Protein AF-A0A7X6PDT9-F1 (afdb_monomer)

Mean predicted aligned error: 9.32 Å

Nearest PDB structures (foldseek):
  6n9h-assembly1_A  TM=9.116E-01  e=6.567E-01  synthetic construct
  6naf-assembly1_A  TM=9.037E-01  e=7.865E-01  synthetic construct
  6msr-assembly1_B  TM=9.325E-01  e=1.128E+00  synthetic construct
  6msr-assembly1_C  TM=9.309E-01  e=1.435E+00  synthetic construct
  8fbk-assembly1_A  TM=9.273E-01  e=1.351E+00  synthetic construct

Secondary structure (DSSP, 8-state):
--HHHHHHHHHHHHHHHHHHHHHHHHHHHHHHHHHHHHS--HHHHHHHHHHHHHHHHHHHHHHHHHHHHHHHHHHHTT--GGGG-----SS-----

Radius of gyration: 20.12 Å; Cα contacts (8 Å, |Δi|>4): 51; chains: 1; bounding box: 44×41×48 Å

Sequence (96 aa):
MELKEVTVERLTSQCRDLGKKYELLRVDYEQIKDLYSSKPSFENHKKLHAIHSMLIQCLEELSDSQNKLIEAYWSYFGVRHWQFRSVRTESGIMRA

Foldseek 3Di:
DDPLVVQLVVLVVVLVVLVVVLVVLVVVLVVLVVVCVVPPDPVSVVSNVVSVVVNVVSVVSNVVSVVSSVVSVCVVVVNDPVVPPQPPDVDDDDDD

Solvent-accessible surface area (backbone atoms only — not comparable to full-atom values): 5442 Å² total; per-residue (Å²): 132,58,76,56,56,56,50,37,55,50,35,52,50,51,41,51,52,41,52,52,51,42,53,53,45,49,54,52,38,52,55,36,45,54,46,25,73,77,50,78,43,72,70,39,49,51,52,38,51,50,41,50,52,51,45,52,52,45,51,52,53,36,51,55,38,47,53,53,34,53,54,38,49,32,58,62,75,68,53,60,79,75,83,68,59,79,75,85,56,100,69,74,91,78,80,131

pLDDT: mean 85.7, std 18.43, range [41.09, 98.12]

Structure (mmCIF, N/CA/C/O backbone):
data_AF-A0A7X6PDT9-F1
#
_entry.id   AF-A0A7X6PDT9-F1
#
loop_
_atom_site.group_PDB
_atom_site.id
_atom_site.type_symbol
_atom_site.label_atom_id
_atom_site.label_alt_id
_atom_site.label_comp_id
_atom_site.label_asym_id
_atom_site.label_entity_id
_atom_site.label_seq_id
_atom_site.pdbx_PDB_ins_code
_atom_site.Cartn_x
_atom_site.Cartn_y
_atom_site.Cartn_z
_atom_site.occupancy
_atom_site.B_iso_or_equiv
_atom_site.auth_seq_id
_atom_site.auth_comp_id
_atom_site.auth_asym_id
_atom_site.auth_atom_id
_atom_site.pdbx_PDB_model_num
ATOM 1 N N . MET A 1 1 ? 13.029 -11.329 -24.983 1.00 57.44 1 MET A N 1
ATOM 2 C CA . MET A 1 1 ? 12.658 -10.192 -24.126 1.00 57.44 1 MET A CA 1
ATOM 3 C C . MET A 1 1 ? 13.926 -9.715 -23.456 1.00 57.44 1 MET A C 1
ATOM 5 O O . MET A 1 1 ? 14.647 -10.547 -22.905 1.00 57.44 1 MET A O 1
ATOM 9 N N . GLU A 1 2 ? 14.270 -8.442 -23.606 1.00 75.69 2 GLU A N 1
ATOM 10 C CA . GLU A 1 2 ? 15.507 -7.916 -23.026 1.00 75.69 2 GLU A CA 1
ATOM 11 C C . GLU A 1 2 ? 15.395 -7.879 -21.492 1.00 75.69 2 GLU A C 1
ATOM 13 O O . GLU A 1 2 ? 14.331 -7.598 -20.944 1.00 75.69 2 GLU A O 1
ATOM 18 N N . LEU A 1 3 ? 16.489 -8.146 -20.767 1.00 84.94 3 LEU A N 1
ATOM 19 C CA . LEU A 1 3 ? 16.510 -8.196 -19.290 1.00 84.94 3 LEU A CA 1
ATOM 20 C C . LEU A 1 3 ? 15.904 -6.939 -18.630 1.00 84.94 3 LEU A C 1
ATOM 22 O O . LEU A 1 3 ? 15.316 -7.005 -17.547 1.00 84.94 3 LEU A O 1
ATOM 26 N N . LYS A 1 4 ? 16.039 -5.787 -19.294 1.00 84.12 4 LYS A N 1
ATOM 27 C CA . LYS A 1 4 ? 15.490 -4.507 -18.841 1.00 84.12 4 LYS A CA 1
ATOM 28 C C . LYS A 1 4 ? 13.962 -4.455 -18.941 1.00 84.12 4 LYS A C 1
ATOM 30 O O . LYS A 1 4 ? 13.330 -3.989 -17.999 1.00 84.12 4 LYS A O 1
ATOM 35 N N . GLU A 1 5 ? 13.377 -4.985 -20.015 1.00 85.31 5 GLU A N 1
ATOM 36 C CA . GLU A 1 5 ? 11.918 -5.054 -20.213 1.00 85.31 5 GLU A CA 1
ATOM 37 C C . GLU A 1 5 ? 11.268 -5.909 -19.127 1.00 85.31 5 GLU A C 1
ATOM 39 O O . GLU A 1 5 ? 10.370 -5.446 -18.428 1.00 85.31 5 GLU A O 1
ATOM 44 N N . VAL A 1 6 ? 11.819 -7.105 -18.885 1.00 89.62 6 VAL A N 1
ATOM 45 C CA . VAL A 1 6 ? 11.342 -8.016 -17.828 1.00 89.62 6 VAL A CA 1
ATOM 46 C C . VAL A 1 6 ? 11.394 -7.335 -16.453 1.00 89.62 6 VAL A C 1
ATOM 48 O O . VAL A 1 6 ? 10.504 -7.509 -15.619 1.00 89.62 6 VAL A O 1
ATOM 51 N N . THR A 1 7 ? 12.438 -6.540 -16.197 1.00 91.50 7 THR A N 1
ATOM 52 C CA . THR A 1 7 ? 12.601 -5.819 -14.925 1.00 91.50 7 THR A CA 1
ATOM 53 C C . THR A 1 7 ? 11.523 -4.750 -14.741 1.00 91.50 7 THR A C 1
ATOM 55 O O . THR A 1 7 ? 10.934 -4.661 -13.661 1.00 91.50 7 THR A O 1
ATOM 58 N N . VAL A 1 8 ? 11.238 -3.972 -15.789 1.00 91.69 8 VAL A N 1
ATOM 59 C CA . VAL A 1 8 ? 10.187 -2.944 -15.794 1.00 91.69 8 VAL A CA 1
ATOM 60 C C . VAL A 1 8 ? 8.801 -3.568 -15.617 1.00 91.69 8 VAL A C 1
ATOM 62 O O . VAL A 1 8 ? 8.025 -3.103 -14.780 1.00 91.69 8 VAL A O 1
ATOM 65 N N . GLU A 1 9 ? 8.491 -4.644 -16.342 1.00 91.69 9 GLU A N 1
ATOM 66 C CA . GLU A 1 9 ? 7.206 -5.351 -16.237 1.00 91.69 9 GLU A CA 1
ATOM 67 C C . GLU A 1 9 ? 6.977 -5.923 -14.834 1.00 91.69 9 GLU A C 1
ATOM 69 O O . GLU A 1 9 ? 5.897 -5.767 -14.249 1.00 91.69 9 GLU A O 1
ATOM 74 N N . ARG A 1 10 ? 8.014 -6.533 -14.247 1.00 95.06 10 ARG A N 1
ATOM 75 C CA . ARG A 1 10 ? 7.962 -7.064 -12.881 1.00 95.06 10 ARG 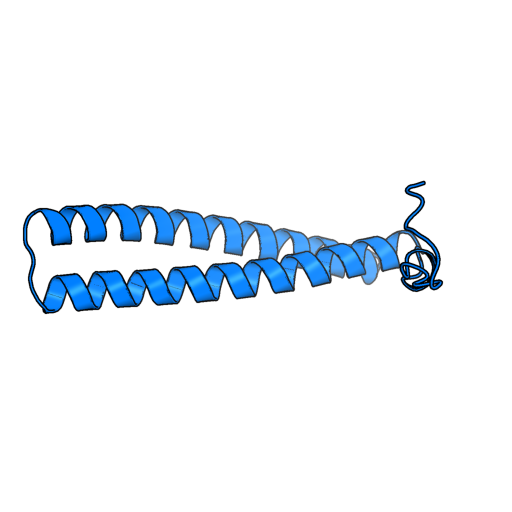A CA 1
ATOM 76 C C . ARG A 1 10 ? 7.698 -5.961 -11.858 1.00 95.06 10 ARG A C 1
ATOM 78 O O . ARG A 1 10 ? 6.804 -6.105 -11.029 1.00 95.06 10 ARG A O 1
ATOM 85 N N . LEU A 1 11 ? 8.454 -4.863 -11.915 1.00 94.75 11 LEU A N 1
ATOM 86 C CA . LEU A 1 11 ? 8.300 -3.739 -10.982 1.00 94.75 11 LEU A CA 1
ATOM 87 C C . LEU A 1 11 ? 6.947 -3.032 -11.152 1.00 94.75 11 LEU A C 1
ATOM 89 O O . LEU A 1 11 ? 6.330 -2.637 -10.164 1.00 94.75 11 LEU A O 1
ATOM 93 N N . THR A 1 12 ? 6.443 -2.940 -12.385 1.00 94.00 12 THR A N 1
ATOM 94 C CA . THR A 1 12 ? 5.095 -2.427 -12.680 1.00 94.00 12 THR A CA 1
ATOM 95 C C . THR A 1 12 ? 4.022 -3.294 -12.025 1.00 94.00 12 THR A C 1
ATOM 97 O O . T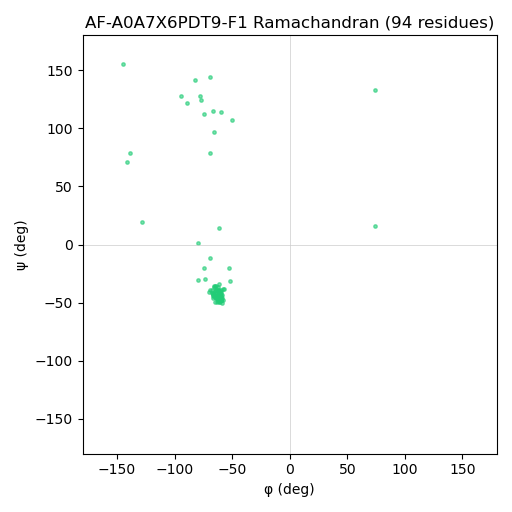HR A 1 12 ? 3.101 -2.772 -11.392 1.00 94.00 12 THR A O 1
ATOM 100 N N . SER A 1 13 ? 4.156 -4.618 -12.132 1.00 96.25 13 SER A N 1
ATOM 101 C CA . SER A 1 13 ? 3.229 -5.568 -11.507 1.00 96.25 13 SER A CA 1
ATOM 102 C C . SER A 1 13 ? 3.276 -5.470 -9.981 1.00 96.25 13 SER A C 1
ATOM 104 O O . SER A 1 13 ? 2.235 -5.341 -9.344 1.00 96.25 13 SER A O 1
ATOM 106 N N . GLN A 1 14 ? 4.477 -5.399 -9.401 1.00 96.19 14 GLN A N 1
ATOM 107 C CA . GLN A 1 14 ? 4.671 -5.210 -7.963 1.00 96.19 14 GLN A CA 1
ATOM 108 C C . GLN A 1 14 ? 4.021 -3.915 -7.451 1.00 96.19 14 GLN A C 1
ATOM 110 O O . GLN A 1 14 ? 3.308 -3.944 -6.450 1.00 96.19 14 GLN A O 1
ATOM 115 N N . CYS A 1 15 ? 4.203 -2.787 -8.149 1.00 96.62 15 CYS A N 1
ATOM 116 C CA . CYS A 1 15 ? 3.552 -1.525 -7.782 1.00 96.62 15 CYS A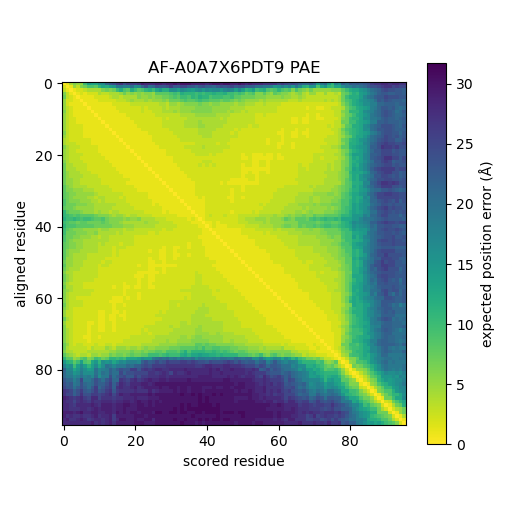 CA 1
ATOM 117 C C . CYS A 1 15 ? 2.022 -1.635 -7.840 1.00 96.62 15 CYS A C 1
ATOM 119 O O . CYS A 1 15 ? 1.328 -1.116 -6.967 1.00 96.62 15 CYS A O 1
ATOM 121 N N . ARG A 1 16 ? 1.482 -2.331 -8.850 1.00 97.56 16 ARG A N 1
ATOM 122 C CA . ARG A 1 16 ? 0.038 -2.565 -8.980 1.00 97.56 16 ARG A CA 1
ATOM 123 C C . ARG A 1 16 ? -0.505 -3.402 -7.821 1.00 97.56 16 ARG A C 1
ATOM 125 O O . ARG A 1 16 ? -1.551 -3.060 -7.271 1.00 97.56 16 ARG A O 1
ATOM 132 N N . ASP A 1 17 ? 0.182 -4.478 -7.455 1.00 97.44 17 ASP A N 1
ATOM 133 C CA . ASP A 1 17 ? -0.259 -5.373 -6.384 1.00 97.44 17 ASP A CA 1
ATOM 134 C C . ASP A 1 17 ? -0.158 -4.706 -5.006 1.00 97.44 17 ASP A C 1
ATOM 136 O O . ASP A 1 17 ? -1.090 -4.811 -4.207 1.00 97.44 17 ASP A O 1
ATOM 140 N N . LEU A 1 18 ? 0.900 -3.924 -4.760 1.00 97.06 18 LEU A N 1
ATOM 141 C CA . LEU A 1 18 ? 1.011 -3.078 -3.568 1.00 97.06 18 LEU A CA 1
ATOM 142 C C . LEU A 1 18 ? -0.090 -2.013 -3.515 1.00 97.06 18 LEU A C 1
ATOM 144 O O . LEU A 1 18 ? -0.674 -1.798 -2.457 1.00 97.06 18 LEU A O 1
ATOM 148 N N . GLY A 1 19 ? -0.444 -1.401 -4.649 1.00 97.19 19 GLY A N 1
ATOM 149 C CA . GLY A 1 19 ? -1.567 -0.463 -4.728 1.00 97.19 19 GLY A CA 1
ATOM 150 C C . GLY A 1 19 ? -2.907 -1.104 -4.345 1.00 97.19 19 GLY A C 1
ATOM 151 O O . GLY A 1 19 ? -3.679 -0.520 -3.588 1.00 97.19 19 GLY A O 1
ATOM 152 N N . LYS A 1 20 ? -3.167 -2.339 -4.796 1.00 97.62 20 LYS A N 1
ATOM 153 C CA . LYS A 1 20 ? -4.361 -3.100 -4.382 1.00 97.62 20 LYS A CA 1
ATOM 154 C C . LYS A 1 20 ? -4.340 -3.428 -2.890 1.00 97.62 20 LYS A C 1
ATOM 156 O O . LYS A 1 20 ? -5.353 -3.257 -2.219 1.00 97.62 20 LYS A O 1
ATOM 161 N N . LYS A 1 21 ? -3.196 -3.887 -2.370 1.00 97.69 21 LYS A N 1
ATOM 162 C CA . LYS A 1 21 ? -3.009 -4.186 -0.941 1.00 97.69 21 LYS A CA 1
ATOM 163 C C . LYS A 1 21 ? -3.261 -2.946 -0.080 1.00 97.69 21 LYS A C 1
ATOM 165 O O . LYS A 1 21 ? -3.952 -3.048 0.928 1.00 97.69 21 LYS A O 1
ATOM 170 N N . TYR A 1 22 ? -2.749 -1.789 -0.496 1.00 97.81 22 TYR A N 1
ATOM 171 C CA . TYR A 1 22 ? -2.976 -0.520 0.187 1.00 97.81 22 TYR A CA 1
ATOM 172 C C . TYR A 1 22 ? -4.465 -0.171 0.255 1.00 97.81 22 TYR A C 1
ATOM 174 O O . TYR A 1 22 ? -4.963 0.145 1.330 1.00 97.81 22 TYR A O 1
ATOM 182 N N . GLU A 1 23 ? -5.192 -0.271 -0.861 1.00 97.88 23 GLU A N 1
ATOM 183 C CA . GLU A 1 23 ? -6.618 0.076 -0.873 1.00 97.88 23 GLU A CA 1
ATOM 184 C C . GLU A 1 23 ? -7.450 -0.873 0.004 1.00 97.88 23 GLU A C 1
ATOM 186 O O . GLU A 1 23 ? -8.342 -0.416 0.714 1.00 97.88 23 GLU A O 1
ATOM 191 N N . LEU A 1 24 ? -7.114 -2.169 0.045 1.00 97.81 24 LEU A N 1
ATOM 192 C CA . LEU A 1 24 ? -7.741 -3.113 0.979 1.00 97.81 24 LEU A CA 1
ATOM 193 C C . LEU A 1 24 ? -7.508 -2.702 2.440 1.00 97.81 24 LEU A C 1
ATOM 195 O O . LEU A 1 24 ? -8.461 -2.566 3.202 1.00 97.81 24 LEU A O 1
ATOM 199 N N . LEU A 1 25 ? -6.255 -2.417 2.808 1.00 97.94 25 LEU A N 1
ATOM 200 C CA . LEU A 1 25 ? -5.915 -1.958 4.158 1.00 97.94 25 LEU A 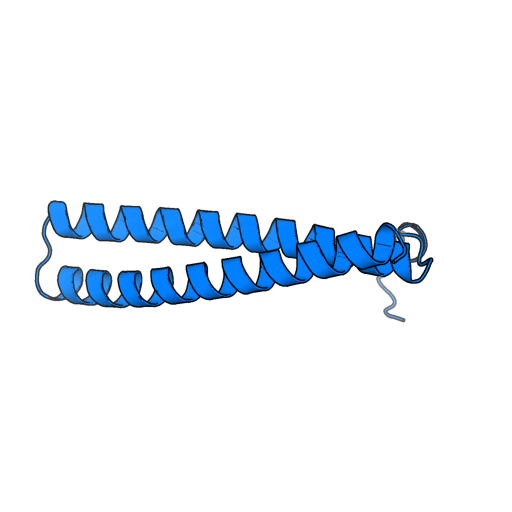CA 1
ATOM 201 C C . LEU A 1 25 ? -6.588 -0.627 4.507 1.00 97.94 25 LEU A C 1
ATOM 203 O O . LEU A 1 25 ? -6.943 -0.398 5.660 1.00 97.94 25 LEU A O 1
ATOM 207 N N . ARG A 1 26 ? -6.771 0.258 3.523 1.00 97.88 26 ARG A N 1
ATOM 208 C CA . ARG A 1 26 ? -7.434 1.550 3.710 1.00 97.88 26 ARG A CA 1
ATOM 209 C C . ARG A 1 26 ? -8.911 1.362 4.036 1.00 97.88 26 ARG A C 1
ATOM 211 O O . AR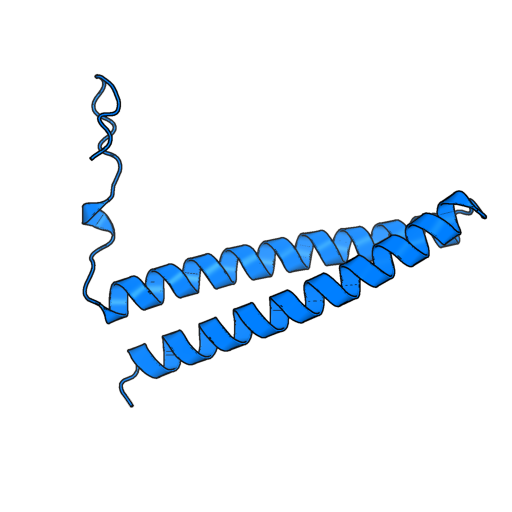G A 1 26 ? -9.421 2.026 4.933 1.00 97.88 26 ARG A O 1
ATOM 218 N N . VAL A 1 27 ? -9.589 0.456 3.334 1.00 98.00 27 VAL A N 1
ATOM 219 C CA . VAL A 1 27 ? -10.984 0.104 3.625 1.00 98.00 27 VAL A CA 1
ATOM 220 C C . VAL A 1 27 ? -11.102 -0.511 5.021 1.00 98.00 27 VAL A C 1
ATOM 222 O O . VAL A 1 27 ? -11.953 -0.078 5.797 1.00 98.00 27 VAL A O 1
ATOM 225 N N . ASP A 1 28 ? -10.219 -1.447 5.378 1.00 97.38 28 ASP A N 1
ATOM 226 C CA . ASP A 1 28 ? -10.197 -2.055 6.715 1.00 97.38 28 ASP A CA 1
ATOM 227 C C . ASP A 1 28 ? -9.941 -1.009 7.814 1.00 97.38 28 ASP A C 1
ATOM 229 O O . ASP A 1 28 ? -10.567 -1.045 8.877 1.00 97.38 28 ASP A O 1
ATOM 233 N N . TYR A 1 29 ? -9.051 -0.045 7.551 1.00 98.00 29 TYR A N 1
ATOM 234 C CA . TYR A 1 29 ? -8.765 1.068 8.456 1.00 98.00 29 TYR A CA 1
ATOM 235 C C . TYR A 1 29 ? -10.000 1.935 8.702 1.00 98.00 29 TYR A C 1
ATOM 237 O O . TYR A 1 29 ? -10.300 2.268 9.845 1.00 98.00 29 TYR A O 1
ATOM 245 N N . GLU A 1 30 ? -10.739 2.288 7.651 1.00 97.31 30 GLU A N 1
ATOM 246 C CA . GLU A 1 30 ? -11.966 3.075 7.786 1.00 97.31 30 GLU A CA 1
ATOM 247 C C . GLU A 1 30 ? -13.025 2.317 8.598 1.00 97.31 30 GLU A C 1
ATOM 249 O O . GLU A 1 30 ? -13.591 2.870 9.540 1.00 97.31 30 GLU A O 1
ATOM 254 N N . GLN A 1 31 ? -13.206 1.018 8.340 1.00 97.00 31 GLN A N 1
ATOM 255 C CA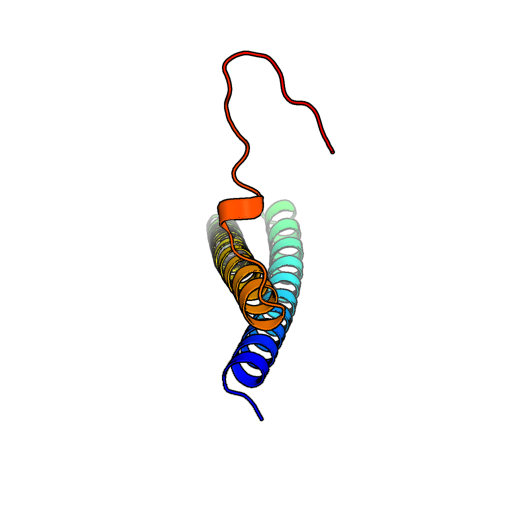 . GLN A 1 31 ? -14.142 0.186 9.103 1.00 97.00 31 GLN A CA 1
ATOM 256 C C . GLN A 1 31 ? -13.773 0.098 10.590 1.00 97.00 31 GLN A C 1
ATOM 258 O O . GLN A 1 31 ? -14.640 0.230 11.459 1.00 97.00 31 GLN A O 1
ATOM 263 N N . ILE A 1 32 ? -12.492 -0.122 10.914 1.00 96.81 32 ILE A N 1
ATOM 264 C CA . ILE A 1 32 ? -12.057 -0.219 12.313 1.00 96.81 32 ILE A CA 1
ATOM 265 C C . ILE A 1 32 ? -12.044 1.150 13.003 1.00 96.81 32 ILE A C 1
ATOM 267 O O . ILE A 1 32 ? -12.292 1.216 14.207 1.00 96.81 32 ILE A O 1
ATOM 271 N N . LYS A 1 33 ? -11.807 2.239 12.259 1.00 97.25 33 LYS A N 1
ATOM 272 C CA . LYS A 1 33 ? -11.920 3.616 12.754 1.00 97.25 33 LYS A CA 1
ATOM 273 C C . LYS A 1 33 ? -13.358 3.908 13.168 1.00 97.25 33 LYS A C 1
ATOM 275 O O . LYS A 1 33 ? -13.573 4.322 14.303 1.00 97.25 33 LYS A O 1
ATOM 280 N N . ASP A 1 34 ? -14.332 3.594 12.317 1.00 96.88 34 ASP A N 1
ATOM 281 C CA . ASP A 1 34 ? -15.755 3.767 12.626 1.00 96.88 34 ASP A CA 1
ATOM 282 C C . ASP A 1 34 ? -16.199 2.873 13.797 1.00 96.88 34 ASP A C 1
ATOM 284 O O . ASP A 1 34 ? -16.939 3.302 14.694 1.00 96.88 34 ASP A O 1
ATOM 288 N N . LEU A 1 35 ? -15.695 1.633 13.859 1.00 95.44 35 LEU A N 1
ATOM 289 C CA . LEU A 1 35 ? -15.940 0.744 14.996 1.00 95.44 35 LEU A CA 1
ATOM 290 C C . LEU A 1 35 ? -15.337 1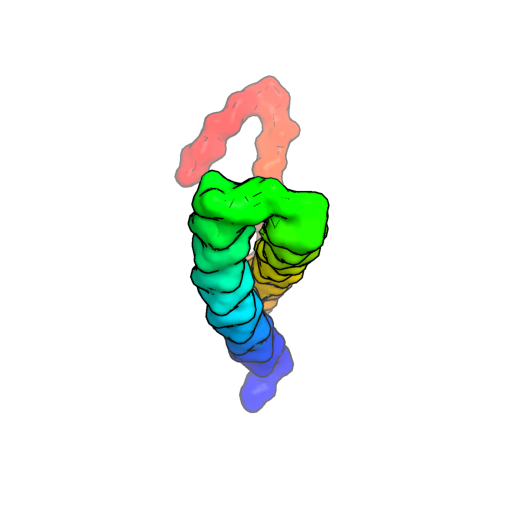.295 16.296 1.00 95.44 35 LEU A C 1
ATOM 292 O O . LEU A 1 35 ? -15.976 1.225 17.343 1.00 95.44 35 LEU A O 1
ATOM 296 N N . TYR A 1 36 ? -14.123 1.844 16.255 1.00 96.25 36 TYR A N 1
ATOM 297 C CA . TYR A 1 36 ? -13.483 2.454 17.418 1.00 96.25 36 TYR A CA 1
ATOM 298 C C . TYR A 1 36 ? -14.215 3.724 17.865 1.00 96.25 36 TYR A C 1
ATOM 300 O O . TYR A 1 36 ? -14.449 3.893 19.059 1.00 96.25 36 TYR A O 1
ATOM 308 N N . SER A 1 37 ? -14.641 4.573 16.928 1.00 96.69 37 SER A N 1
ATOM 309 C CA . SER A 1 37 ? -15.432 5.772 17.218 1.00 96.69 37 SER A CA 1
ATOM 310 C C . SER A 1 37 ? -16.785 5.441 17.853 1.00 96.69 37 SER A C 1
ATOM 312 O O . SER A 1 37 ? -17.205 6.129 18.779 1.00 96.69 37 SER A O 1
ATOM 314 N N . SER A 1 38 ? -17.457 4.378 17.399 1.00 97.19 38 SER A N 1
ATOM 315 C CA . SER A 1 38 ? -18.742 3.941 17.970 1.00 97.19 38 SER A CA 1
ATOM 316 C C . SER A 1 38 ? -18.598 3.131 19.265 1.00 97.19 38 SER A C 1
ATOM 318 O O . SER A 1 38 ? -19.482 3.173 20.121 1.00 97.19 38 SER A O 1
ATOM 320 N N . LYS A 1 39 ? -17.501 2.380 19.422 1.00 96.44 39 LYS A N 1
ATOM 321 C CA . LYS A 1 39 ? -17.212 1.513 20.575 1.00 96.44 39 LYS A CA 1
ATOM 322 C C . LYS A 1 39 ? -15.736 1.628 20.973 1.00 96.44 39 LYS A C 1
ATOM 324 O O . LYS A 1 39 ? -14.942 0.726 20.667 1.00 96.44 39 LYS A O 1
ATOM 329 N N . PRO A 1 40 ? -15.350 2.702 21.681 1.00 95.62 40 PRO A N 1
ATOM 330 C CA . PRO A 1 40 ? -13.973 2.887 22.108 1.00 95.62 40 PRO A CA 1
ATOM 331 C C . PRO A 1 40 ? -13.608 1.819 23.140 1.00 95.62 40 PRO A C 1
ATOM 333 O O . PRO A 1 40 ? -14.170 1.741 24.230 1.00 95.62 40 PRO A O 1
ATOM 336 N N . SER A 1 41 ? -12.665 0.959 22.771 1.00 97.19 41 SER A N 1
ATOM 337 C CA . SER A 1 41 ? -12.112 -0.077 23.638 1.00 97.19 41 SER A CA 1
ATOM 338 C C . SER A 1 41 ? -10.633 -0.260 23.332 1.00 97.19 41 SER A C 1
ATOM 340 O O . SER A 1 41 ? -10.184 0.017 22.217 1.00 97.19 41 SER A O 1
ATOM 342 N N . PHE A 1 42 ? -9.875 -0.751 24.311 1.00 96.81 42 PHE A N 1
ATOM 343 C CA . PHE A 1 42 ? -8.453 -1.037 24.127 1.00 96.81 42 PHE A CA 1
ATOM 344 C C . PHE A 1 42 ? -8.207 -2.026 22.977 1.00 96.81 42 PHE A C 1
ATOM 346 O O . PHE A 1 42 ? -7.287 -1.842 22.185 1.00 96.81 42 PHE A O 1
ATOM 353 N N . GLU A 1 43 ? -9.072 -3.031 22.835 1.00 96.75 43 GLU A N 1
ATOM 354 C CA . GLU A 1 43 ? -8.979 -4.017 21.758 1.00 96.75 43 GLU A CA 1
ATOM 355 C C . GLU A 1 43 ? -9.207 -3.380 20.378 1.00 96.75 43 GLU A C 1
ATOM 357 O O . GLU A 1 43 ? -8.436 -3.615 19.448 1.00 96.75 43 GLU A O 1
ATOM 362 N N . ASN A 1 44 ? -10.213 -2.509 20.244 1.00 94.31 44 ASN A N 1
ATOM 363 C CA . ASN A 1 44 ? -10.462 -1.792 18.990 1.00 94.31 44 ASN A CA 1
ATOM 364 C C . ASN A 1 44 ? -9.338 -0.798 18.671 1.00 94.31 44 ASN A C 1
ATOM 366 O O . ASN A 1 44 ? -8.917 -0.711 17.520 1.00 94.31 44 ASN A O 1
ATOM 370 N N . HIS A 1 45 ? -8.797 -0.110 19.681 1.00 96.94 45 HIS A N 1
ATOM 371 C CA . HIS A 1 45 ? -7.623 0.747 19.520 1.00 96.94 45 HIS A CA 1
ATOM 372 C C . HIS A 1 45 ? -6.407 -0.049 19.027 1.00 96.94 45 HIS A C 1
ATOM 374 O O . HIS A 1 45 ? -5.715 0.378 18.106 1.00 96.94 45 HIS A O 1
ATOM 380 N N . LYS A 1 46 ? -6.156 -1.233 19.600 1.00 97.88 46 LYS A N 1
ATOM 381 C CA . LYS A 1 46 ? -5.055 -2.112 19.187 1.00 97.88 46 LYS A CA 1
ATOM 382 C C . LYS A 1 46 ? -5.198 -2.551 17.728 1.00 97.88 46 LYS A C 1
ATOM 384 O O . LYS A 1 46 ? -4.216 -2.517 16.991 1.00 97.88 46 LYS A O 1
ATOM 389 N N . LYS A 1 47 ? -6.410 -2.916 17.297 1.00 97.00 47 LYS A N 1
ATOM 390 C CA . LYS A 1 47 ? -6.705 -3.268 15.897 1.00 97.00 47 LYS A CA 1
ATOM 391 C C . LYS A 1 47 ? -6.514 -2.084 14.949 1.00 97.00 47 LYS A C 1
ATOM 393 O O . LYS A 1 47 ? -5.858 -2.236 13.923 1.00 97.00 47 LYS A O 1
ATOM 398 N N . LEU A 1 48 ? -7.029 -0.909 15.317 1.00 97.44 48 LEU A N 1
ATOM 399 C CA . LEU A 1 48 ? -6.851 0.333 14.559 1.00 97.44 48 LEU A CA 1
ATOM 400 C C . LEU A 1 48 ? -5.365 0.666 14.389 1.00 97.44 48 LEU A C 1
ATOM 402 O O . LEU A 1 48 ? -4.915 0.933 13.278 1.00 97.44 48 LEU A O 1
ATOM 406 N N . HIS A 1 49 ? -4.595 0.595 15.477 1.00 97.56 49 HIS A N 1
ATOM 407 C CA . HIS A 1 49 ? -3.158 0.836 15.444 1.00 97.56 49 HIS A CA 1
ATOM 408 C C . HIS A 1 49 ? -2.427 -0.181 14.560 1.00 97.56 49 HIS A C 1
ATOM 410 O O . HIS A 1 49 ? -1.603 0.216 13.744 1.00 97.56 49 HIS A O 1
ATOM 416 N N . ALA A 1 50 ? -2.763 -1.471 14.661 1.00 97.88 50 ALA A N 1
ATOM 417 C CA . ALA A 1 50 ? -2.153 -2.513 13.839 1.00 97.88 50 ALA A CA 1
ATOM 418 C C . ALA A 1 50 ? -2.381 -2.276 12.336 1.00 97.88 50 ALA A C 1
ATOM 420 O O . ALA A 1 50 ? -1.425 -2.304 11.562 1.00 97.88 50 ALA A O 1
ATOM 421 N N . ILE A 1 51 ? -3.619 -1.978 11.925 1.00 97.56 51 ILE A N 1
ATOM 422 C CA . ILE A 1 51 ? -3.929 -1.684 10.518 1.00 97.56 51 ILE A CA 1
ATOM 423 C C . ILE A 1 51 ? -3.223 -0.399 10.064 1.00 97.56 51 ILE A C 1
ATOM 425 O O . ILE A 1 51 ? -2.670 -0.353 8.967 1.00 97.56 51 ILE A O 1
ATOM 429 N N . HIS A 1 52 ? -3.169 0.627 10.916 1.00 98.00 52 HIS A N 1
ATOM 430 C CA . HIS A 1 52 ? -2.439 1.857 10.619 1.00 98.00 52 HIS A CA 1
ATOM 431 C C . HIS A 1 52 ? -0.937 1.612 10.393 1.00 98.00 5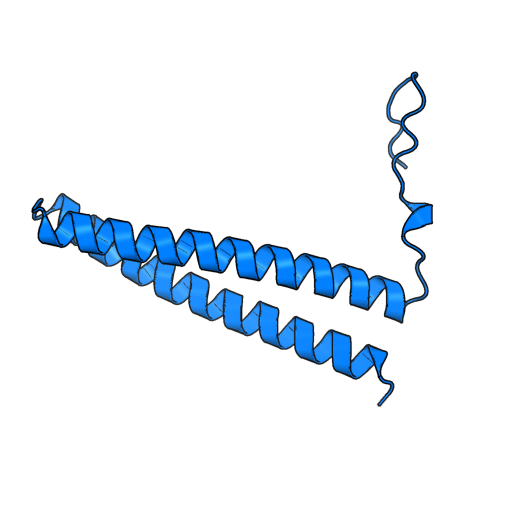2 HIS A C 1
ATOM 433 O O . HIS A 1 52 ? -0.365 2.127 9.434 1.00 98.00 52 HIS A O 1
ATOM 439 N N . SER A 1 53 ? -0.295 0.783 11.222 1.00 98.06 53 SER A N 1
ATOM 440 C CA . SER A 1 53 ? 1.103 0.381 11.022 1.00 98.06 53 SER A CA 1
ATOM 441 C C . SER A 1 53 ? 1.300 -0.369 9.703 1.00 98.06 53 SER A C 1
ATOM 443 O O . SER A 1 53 ? 2.256 -0.096 8.980 1.00 98.06 53 SER A O 1
ATOM 445 N N . MET A 1 54 ? 0.379 -1.272 9.351 1.00 98.12 54 MET A N 1
ATOM 446 C CA . MET A 1 54 ? 0.426 -1.991 8.073 1.00 98.12 54 MET A CA 1
ATOM 447 C C . MET A 1 54 ? 0.253 -1.055 6.869 1.00 98.12 54 MET A C 1
ATOM 449 O O . MET A 1 54 ? 0.899 -1.265 5.843 1.00 98.12 54 MET A O 1
ATOM 453 N N . LEU A 1 55 ? -0.581 -0.015 6.984 1.00 97.94 55 LEU A N 1
ATOM 454 C CA . LEU A 1 55 ? -0.739 1.017 5.954 1.00 97.94 55 LEU A CA 1
ATOM 455 C C . LEU A 1 55 ? 0.555 1.794 5.718 1.00 97.94 55 LEU A C 1
ATOM 457 O O . LEU A 1 55 ? 0.957 1.957 4.567 1.00 97.94 55 LEU A O 1
ATOM 461 N N . ILE A 1 56 ? 1.214 2.237 6.794 1.00 97.69 56 ILE A N 1
ATOM 462 C CA . ILE A 1 56 ? 2.500 2.946 6.713 1.00 97.69 56 ILE A CA 1
ATOM 463 C C . ILE A 1 56 ? 3.537 2.067 6.014 1.00 97.69 56 ILE A C 1
ATOM 465 O O . ILE A 1 56 ? 4.133 2.492 5.028 1.00 97.69 56 ILE A O 1
ATOM 469 N N . GLN A 1 57 ? 3.682 0.816 6.455 1.00 97.75 57 GLN A N 1
ATOM 470 C CA . GLN A 1 57 ? 4.629 -0.113 5.844 1.00 97.75 57 GLN A CA 1
ATOM 471 C C . GLN A 1 57 ? 4.319 -0.349 4.355 1.00 97.75 57 GLN A C 1
ATOM 473 O O . GLN A 1 57 ? 5.219 -0.348 3.519 1.00 97.75 57 GLN A O 1
ATOM 478 N N . CYS A 1 58 ? 3.043 -0.514 3.992 1.00 97.50 58 CYS A N 1
ATOM 479 C CA . CYS A 1 58 ? 2.648 -0.700 2.597 1.00 97.50 58 CYS A CA 1
ATOM 480 C C . CYS A 1 58 ? 2.954 0.537 1.733 1.00 97.50 58 CYS A C 1
ATOM 482 O O . CYS A 1 58 ? 3.313 0.389 0.565 1.00 97.50 58 CYS A O 1
ATOM 484 N N . LEU A 1 59 ? 2.823 1.748 2.288 1.00 96.31 59 LEU A N 1
ATOM 485 C CA . LEU A 1 59 ? 3.194 2.995 1.609 1.00 96.31 59 LEU A CA 1
ATOM 486 C C . LEU A 1 59 ? 4.704 3.107 1.399 1.00 96.31 59 LEU A C 1
ATOM 488 O O . LEU A 1 59 ? 5.136 3.506 0.319 1.00 96.31 59 LEU A O 1
ATOM 492 N N . GLU A 1 60 ? 5.502 2.738 2.399 1.00 97.38 60 GLU A N 1
ATOM 493 C CA . GLU A 1 60 ? 6.963 2.706 2.289 1.00 97.38 60 GLU A CA 1
ATOM 494 C C . GLU A 1 60 ? 7.415 1.707 1.212 1.00 97.38 60 GLU A C 1
ATOM 496 O O . GLU A 1 60 ? 8.195 2.066 0.327 1.00 97.38 60 GLU A O 1
ATOM 501 N N . GLU A 1 61 ? 6.859 0.490 1.216 1.00 96.88 61 GLU A N 1
ATOM 502 C CA . GLU A 1 61 ? 7.115 -0.540 0.197 1.00 96.88 61 GLU A CA 1
ATOM 503 C C . GLU A 1 61 ? 6.718 -0.071 -1.213 1.00 96.88 61 GLU A C 1
ATOM 505 O O . GLU A 1 61 ? 7.436 -0.329 -2.188 1.00 96.88 61 GLU A O 1
ATOM 510 N N . LEU A 1 62 ? 5.581 0.622 -1.342 1.00 95.81 62 LEU A N 1
ATOM 511 C CA . LEU A 1 62 ? 5.116 1.166 -2.616 1.00 95.81 62 LEU A CA 1
ATOM 512 C C . LEU A 1 62 ? 6.043 2.275 -3.121 1.00 95.81 62 LEU A C 1
ATOM 514 O O . LEU A 1 62 ? 6.422 2.248 -4.289 1.00 95.81 62 LEU A O 1
ATOM 518 N N . SER A 1 63 ? 6.436 3.207 -2.251 1.00 95.38 63 SER A N 1
ATOM 519 C CA . SER A 1 63 ? 7.355 4.303 -2.577 1.00 95.38 63 SER A CA 1
ATOM 520 C C . SER A 1 63 ? 8.711 3.778 -3.060 1.00 95.38 63 SER A C 1
ATOM 522 O O . SER A 1 63 ? 9.195 4.170 -4.122 1.00 95.38 63 SER A O 1
ATOM 524 N N . ASP A 1 64 ? 9.294 2.813 -2.343 1.00 96.19 64 ASP A N 1
ATOM 525 C CA . ASP A 1 64 ? 10.544 2.160 -2.746 1.00 96.19 64 ASP A CA 1
ATOM 526 C C . ASP A 1 64 ? 10.400 1.423 -4.091 1.00 96.19 64 ASP A C 1
ATOM 528 O O . ASP A 1 64 ? 11.239 1.564 -4.986 1.00 96.19 64 ASP A O 1
ATOM 532 N N . SER A 1 65 ? 9.295 0.697 -4.286 1.00 95.44 65 SER A N 1
ATOM 533 C CA . SER A 1 65 ? 9.018 -0.003 -5.549 1.00 95.44 65 SER A CA 1
ATOM 534 C C . SER A 1 65 ? 8.845 0.965 -6.725 1.00 95.44 65 SER A C 1
ATOM 536 O O . SER A 1 65 ? 9.342 0.696 -7.820 1.00 95.44 65 SER A O 1
ATOM 538 N N . GLN A 1 66 ? 8.186 2.105 -6.507 1.00 95.25 66 GLN A N 1
ATOM 539 C CA . GLN A 1 66 ? 8.012 3.158 -7.507 1.00 95.25 66 GLN A CA 1
ATOM 540 C C . GLN A 1 66 ? 9.344 3.816 -7.869 1.00 95.25 66 GLN A C 1
ATOM 542 O O . GLN A 1 66 ? 9.620 3.998 -9.054 1.00 95.25 66 GLN A O 1
ATOM 547 N N . ASN A 1 67 ? 10.203 4.098 -6.887 1.00 94.94 67 ASN A N 1
ATOM 548 C CA . ASN A 1 67 ? 11.545 4.627 -7.141 1.00 94.94 67 ASN A CA 1
ATOM 549 C C . ASN A 1 67 ? 12.370 3.657 -7.995 1.00 94.94 67 ASN A C 1
ATOM 551 O O . ASN A 1 67 ? 12.915 4.049 -9.027 1.00 94.94 67 ASN A O 1
ATOM 555 N N . LYS A 1 68 ? 12.370 2.365 -7.645 1.00 94.56 68 LYS A N 1
ATOM 556 C CA . LYS A 1 68 ? 13.028 1.318 -8.445 1.00 94.56 68 LYS A CA 1
ATOM 557 C C . LYS A 1 68 ? 12.460 1.224 -9.859 1.00 94.56 68 LYS A C 1
ATOM 559 O O . LYS A 1 68 ? 13.210 1.011 -10.810 1.00 94.56 68 LYS A O 1
ATOM 564 N N . LEU A 1 69 ? 11.144 1.371 -10.016 1.00 94.25 69 LEU A N 1
ATOM 565 C CA . LEU A 1 69 ? 10.494 1.355 -11.325 1.00 94.25 69 LEU A CA 1
ATOM 566 C C . LEU A 1 69 ? 10.924 2.553 -12.182 1.00 94.25 69 LEU A C 1
ATOM 568 O O . LEU A 1 69 ? 11.230 2.377 -13.359 1.00 94.25 69 LEU A O 1
ATOM 572 N N . ILE A 1 70 ? 10.991 3.751 -11.597 1.00 92.12 70 ILE A N 1
ATOM 573 C CA . ILE A 1 70 ? 11.478 4.963 -12.268 1.00 92.12 70 ILE A CA 1
ATOM 574 C C . ILE A 1 70 ? 12.927 4.769 -12.736 1.00 92.12 70 ILE A C 1
ATOM 576 O O . ILE A 1 70 ? 13.234 5.008 -13.904 1.00 92.12 70 ILE A O 1
ATOM 580 N N . GLU A 1 71 ? 13.802 4.262 -11.865 1.00 90.06 71 GLU A N 1
ATOM 581 C CA . GLU A 1 71 ? 15.195 3.957 -12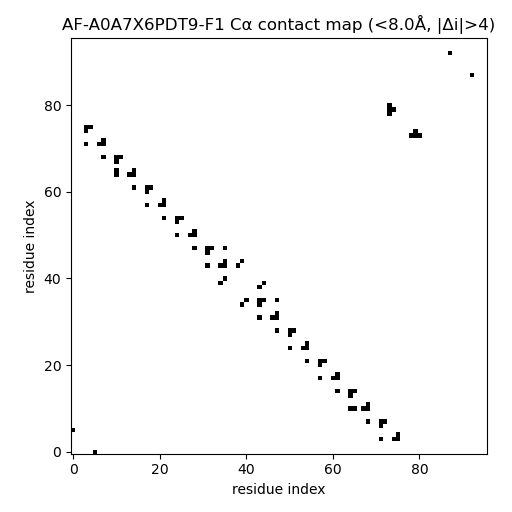.214 1.00 90.06 71 GLU A CA 1
ATOM 582 C C . GLU A 1 71 ? 15.302 2.914 -13.336 1.00 90.06 71 GLU A C 1
ATOM 584 O O . GLU A 1 71 ? 16.120 3.056 -14.253 1.00 90.06 71 GLU A O 1
ATOM 589 N N . ALA A 1 72 ? 14.455 1.881 -13.305 1.00 89.94 72 ALA A N 1
ATOM 590 C CA . ALA A 1 72 ? 14.399 0.864 -14.348 1.00 89.94 72 ALA A CA 1
ATOM 591 C C . ALA A 1 72 ? 13.959 1.455 -15.696 1.00 89.94 72 ALA A C 1
ATOM 593 O O . ALA A 1 72 ? 14.589 1.161 -16.714 1.00 89.94 72 ALA A O 1
ATOM 594 N N . TYR A 1 73 ? 12.948 2.331 -15.710 1.00 90.00 73 TYR A N 1
ATOM 595 C CA . TYR A 1 73 ? 12.538 3.051 -16.918 1.00 90.00 73 TYR A CA 1
ATOM 596 C C . TYR A 1 73 ? 13.664 3.931 -17.462 1.00 90.00 73 TYR A C 1
ATOM 598 O O . TYR A 1 73 ? 13.943 3.895 -18.659 1.00 90.00 73 TYR A O 1
ATOM 606 N N . TRP A 1 74 ? 14.368 4.675 -16.606 1.00 87.31 74 TRP A N 1
ATOM 607 C CA . TRP A 1 74 ? 15.518 5.470 -17.040 1.00 87.31 74 TRP A CA 1
ATOM 608 C C . TRP A 1 74 ? 16.615 4.605 -17.664 1.00 87.31 74 TRP A C 1
ATOM 610 O O . TRP A 1 74 ? 17.108 4.922 -18.746 1.00 87.31 74 TRP A O 1
ATOM 620 N N . SER A 1 75 ? 16.949 3.474 -17.037 1.00 84.88 75 SER A N 1
ATOM 621 C CA . SER A 1 75 ? 17.917 2.509 -17.573 1.00 84.88 75 SER A CA 1
ATOM 622 C C . SER A 1 75 ? 17.472 1.893 -18.906 1.00 84.88 75 SER A C 1
ATOM 624 O O . SER A 1 75 ? 18.308 1.664 -19.790 1.00 84.88 75 SER A O 1
ATOM 626 N N . TYR A 1 76 ? 16.172 1.635 -19.069 1.00 83.94 76 TYR A N 1
ATOM 627 C CA . TYR A 1 76 ? 15.584 1.126 -20.309 1.00 83.94 76 TYR A CA 1
ATOM 628 C C . TYR A 1 76 ? 15.719 2.134 -21.455 1.00 83.94 76 TYR A C 1
ATOM 630 O O . TYR A 1 76 ? 16.275 1.793 -22.495 1.00 83.94 76 TYR A O 1
ATOM 638 N N . PHE A 1 77 ? 15.343 3.396 -21.230 1.00 81.44 77 PHE A N 1
ATOM 639 C CA . PHE A 1 77 ? 15.445 4.466 -22.232 1.00 81.44 77 PHE A CA 1
ATOM 640 C C . PHE A 1 77 ? 16.859 5.060 -22.391 1.00 81.44 77 PHE A C 1
ATOM 642 O O . PHE A 1 77 ? 17.057 5.979 -23.182 1.00 81.44 77 PHE A O 1
ATOM 649 N N . GLY A 1 78 ? 17.856 4.562 -21.650 1.00 71.50 78 GLY A N 1
ATOM 650 C CA . GLY A 1 78 ? 19.240 5.044 -21.726 1.00 71.50 78 GLY A CA 1
ATOM 651 C C . GLY A 1 78 ? 19.483 6.410 -21.067 1.00 71.50 78 GLY A C 1
ATOM 652 O O . GLY A 1 78 ? 20.526 7.025 -21.299 1.00 71.50 78 GLY A O 1
ATOM 653 N N . VAL A 1 79 ? 18.557 6.879 -20.228 1.00 65.50 79 VAL A N 1
ATOM 654 C CA . VAL A 1 79 ? 18.663 8.136 -19.475 1.00 65.50 79 VAL A CA 1
ATOM 655 C C . VAL A 1 79 ? 19.609 7.933 -18.291 1.00 65.50 79 VAL A C 1
ATOM 657 O O . VAL A 1 79 ? 19.418 7.035 -17.470 1.00 65.50 79 VAL A O 1
ATOM 660 N N . ARG A 1 80 ? 20.658 8.758 -18.181 1.00 57.44 80 ARG A N 1
ATOM 661 C CA . ARG A 1 80 ? 21.634 8.649 -17.085 1.00 57.44 80 ARG A CA 1
ATOM 662 C C . ARG A 1 80 ? 21.264 9.594 -15.937 1.00 57.44 80 ARG A C 1
ATOM 664 O O . ARG A 1 80 ? 21.176 10.800 -16.132 1.00 57.44 80 ARG A O 1
ATOM 671 N N . HIS A 1 81 ? 21.177 9.059 -14.717 1.00 52.03 81 HIS A N 1
ATOM 672 C CA . HIS A 1 81 ? 20.789 9.765 -13.480 1.00 52.03 81 HIS A CA 1
ATOM 673 C C . HIS A 1 81 ? 21.590 11.056 -13.165 1.00 52.03 81 HIS A C 1
ATOM 675 O O . HIS A 1 81 ? 21.119 11.919 -12.430 1.00 52.03 81 HIS A O 1
ATOM 681 N N . TRP A 1 82 ? 22.790 11.248 -13.734 1.00 55.44 82 TRP A N 1
ATOM 682 C CA . TRP A 1 82 ? 23.571 12.482 -13.551 1.00 55.44 82 TRP A CA 1
ATOM 683 C C . TRP A 1 82 ? 23.027 13.691 -14.330 1.00 55.44 82 TRP A C 1
ATOM 685 O O . TRP A 1 82 ? 23.322 14.818 -13.942 1.00 55.44 82 TRP A O 1
ATOM 695 N N . GLN A 1 83 ? 22.223 13.480 -15.379 1.00 54.44 83 GLN A N 1
ATOM 696 C CA . GLN A 1 83 ? 21.671 14.555 -16.220 1.00 54.44 83 GLN A CA 1
ATOM 697 C C . GLN A 1 83 ? 20.620 15.415 -15.495 1.00 54.44 83 GLN A C 1
ATOM 699 O O . GLN A 1 83 ? 20.273 16.485 -15.979 1.00 54.44 83 GLN A O 1
ATOM 704 N N . PHE A 1 84 ? 20.158 14.978 -14.318 1.00 52.66 84 PHE A N 1
ATOM 705 C CA . PHE A 1 84 ? 19.167 15.681 -13.499 1.00 52.66 84 PHE A CA 1
ATOM 706 C C . PHE A 1 84 ? 19.620 15.880 -12.050 1.00 52.66 84 PHE A C 1
ATOM 708 O O . PHE A 1 84 ? 18.793 16.144 -11.174 1.00 52.66 84 PHE A O 1
ATOM 715 N N . ARG A 1 85 ? 20.929 15.790 -11.759 1.00 47.09 85 ARG A N 1
ATOM 716 C CA . ARG A 1 85 ? 21.414 16.335 -10.486 1.00 47.09 85 ARG A CA 1
ATOM 717 C C . ARG A 1 85 ? 21.067 17.818 -10.493 1.00 47.09 85 ARG A C 1
ATOM 719 O O . ARG A 1 85 ? 21.610 18.559 -11.306 1.00 47.09 85 ARG A O 1
ATOM 726 N N . SER A 1 86 ? 20.163 18.237 -9.603 1.00 49.47 86 SER A N 1
ATOM 727 C CA . SER A 1 86 ? 19.995 19.649 -9.273 1.00 49.47 86 SER A CA 1
ATOM 728 C C . SER A 1 86 ? 21.386 20.173 -8.953 1.00 49.47 86 SER A C 1
ATOM 730 O O . SER A 1 86 ? 21.998 19.787 -7.953 1.00 49.47 86 SER A O 1
ATOM 732 N N . VAL A 1 87 ? 21.930 20.971 -9.867 1.00 48.38 87 VAL A N 1
ATOM 733 C CA . VAL A 1 87 ? 23.160 21.696 -9.626 1.00 48.38 87 VAL A CA 1
ATOM 734 C C . VAL A 1 87 ? 22.793 22.678 -8.521 1.00 48.38 87 VAL A C 1
ATOM 736 O O . VAL A 1 87 ? 22.177 23.708 -8.773 1.00 48.38 87 VAL A O 1
ATOM 739 N N . ARG A 1 88 ? 23.092 22.329 -7.266 1.00 47.44 88 ARG A N 1
ATOM 740 C CA . ARG A 1 88 ? 23.163 23.317 -6.190 1.00 47.44 88 ARG A CA 1
ATOM 741 C C . ARG A 1 88 ? 24.396 24.170 -6.466 1.00 47.44 88 ARG A C 1
ATOM 743 O O . ARG A 1 88 ? 25.453 23.953 -5.888 1.00 47.44 88 ARG A O 1
ATOM 750 N N . THR A 1 89 ? 24.266 25.101 -7.396 1.00 46.28 89 THR A N 1
ATOM 751 C CA . THR A 1 89 ? 25.075 26.316 -7.411 1.00 46.28 89 THR A CA 1
ATOM 752 C C . THR A 1 89 ? 24.432 27.300 -6.443 1.00 46.28 89 THR A C 1
ATOM 754 O O . THR A 1 89 ? 23.207 27.365 -6.351 1.00 46.28 89 THR A O 1
ATOM 757 N N . GLU A 1 90 ? 25.251 28.042 -5.698 1.00 48.66 90 GLU A N 1
ATOM 758 C CA . GLU A 1 90 ? 24.871 28.982 -4.625 1.00 48.66 90 GLU A CA 1
ATOM 759 C C . GLU A 1 90 ? 23.974 30.163 -5.070 1.00 48.66 90 GLU A C 1
ATOM 761 O O . GLU A 1 90 ? 23.777 31.121 -4.330 1.00 48.66 90 GLU A O 1
ATOM 766 N N . SER A 1 91 ? 23.378 30.111 -6.259 1.00 51.72 91 SER A N 1
ATOM 767 C CA . SER A 1 91 ? 22.634 31.206 -6.873 1.00 51.72 91 SER A CA 1
ATOM 768 C C . SER A 1 91 ? 21.383 30.720 -7.612 1.00 51.72 91 SER A C 1
ATOM 770 O O . SER A 1 91 ? 21.301 30.791 -8.830 1.00 51.72 91 SER A O 1
ATOM 772 N N . GLY A 1 92 ? 20.368 30.284 -6.860 1.00 43.19 92 GLY A N 1
ATOM 773 C CA . GLY A 1 92 ? 18.978 30.258 -7.336 1.00 43.19 92 GLY A CA 1
ATOM 774 C C . GLY A 1 92 ? 18.619 29.161 -8.350 1.00 43.19 92 GLY A C 1
ATOM 775 O O . GLY A 1 92 ? 19.284 28.918 -9.350 1.00 43.19 92 GLY A O 1
ATOM 776 N N . ILE A 1 93 ? 17.500 28.488 -8.095 1.00 45.81 93 ILE A N 1
ATOM 777 C CA . ILE A 1 93 ? 16.973 27.421 -8.950 1.00 45.81 93 ILE A CA 1
ATOM 778 C C . ILE A 1 93 ? 16.353 28.053 -10.205 1.00 45.81 93 ILE A C 1
ATOM 780 O O . ILE A 1 93 ? 15.297 28.676 -10.109 1.00 45.81 93 ILE A O 1
ATOM 784 N N . MET A 1 94 ? 16.950 27.847 -11.382 1.00 45.53 94 MET A N 1
ATOM 785 C CA . MET A 1 94 ? 16.217 27.963 -12.647 1.00 45.53 94 MET A CA 1
ATOM 786 C C . MET A 1 94 ? 15.611 26.604 -12.999 1.00 45.53 94 MET A C 1
ATOM 788 O O . MET A 1 94 ? 16.314 25.599 -13.098 1.00 45.53 94 MET A O 1
ATOM 792 N N . ARG A 1 95 ? 14.283 26.578 -13.141 1.00 41.09 95 ARG A N 1
ATOM 793 C CA . ARG A 1 95 ? 13.550 25.445 -13.710 1.00 41.09 95 ARG A CA 1
ATOM 794 C C . ARG A 1 95 ? 13.710 25.505 -15.229 1.00 41.09 95 ARG A C 1
ATOM 796 O O . ARG A 1 95 ? 13.478 26.567 -15.803 1.00 41.09 95 ARG A O 1
ATOM 803 N N . ALA A 1 96 ? 14.147 24.397 -15.821 1.00 44.00 96 ALA A N 1
ATOM 804 C CA . ALA A 1 96 ? 14.023 24.164 -17.257 1.00 44.00 96 ALA A CA 1
ATOM 805 C C . ALA A 1 96 ? 12.548 23.969 -17.634 1.00 44.00 96 ALA A C 1
ATOM 807 O O . ALA A 1 96 ? 11.794 23.459 -16.769 1.00 44.00 96 ALA A O 1
#